Protein AF-0000000078667565 (afdb_homodimer)

Radius of gyration: 20.3 Å; Cα contacts (8 Å, |Δi|>4): 266; chains: 2; bounding box: 30×81×42 Å

Sequence (142 aa):
MLFGKKKEIKPEIYSEDTCQSCGENTKRQFEEGDYVYGTGLQCKKCSSSNTLVTAIYGEYPPDDKSSSTRAMLFGKKKEIKPEIYSEDTCQSCGENTKRQFEEGDYVYGTGLQCKKCSSSNTLVTAIYGEYPPDDKSSSTRA

Nearest PDB structures (foldseek):
  8p63-assembly1_5  TM=4.198E-01  e=5.384E-01  Saccharomyces cerevisiae
  8xt2-assembly1_Lg  TM=5.031E-01  e=4.841E+00  Homo sapiens
  6gaw-assembly1_B6  TM=4.984E-01  e=6.222E+00  Sus scrofa
  4v66-assembly1_BU  TM=4.705E-01  e=5.843E+00  Escherichia coli
  8p63-assembly1_5  TM=4.482E-01  e=6.617E-01  Saccharomyces cerevisiae

Secondary structure (DSSP, 8-state):
---------PPEEEEEEEETTT--EEEEE--TT--TTSB-PPPTTT--S-EEEEEEEEE------S-----/---------PPEEEEEEEETTT--EEEEE--TT--TTSB-PPPTTT--S-EEEEEEEEE------S-----

Solvent-accessible surface area (backbone atoms only — not comparable to full-atom values): 8709 Å² total; per-residue (Å²): 132,84,76,69,73,70,73,71,81,69,65,46,51,31,28,30,26,36,27,77,82,82,66,53,72,46,80,44,75,57,54,95,84,70,42,71,74,28,82,35,63,65,30,86,84,81,63,42,65,56,15,25,18,37,30,37,33,57,42,68,70,74,72,73,71,67,75,81,67,80,128,133,84,75,70,73,72,73,72,81,68,64,45,49,32,29,29,26,35,26,75,82,80,65,52,73,45,79,45,75,55,53,94,84,71,43,70,73,28,82,34,62,64,30,86,87,80,65,42,66,56,15,27,18,37,30,35,32,57,42,68,71,73,72,76,73,68,75,82,67,81,126

Organism: Nitrososphaera gargensis (strain Ga9.2) (NCBI:txid1237085)

pLDDT: mean 82.28, std 22.37, range [33.94, 98.31]

Structure (mmCIF, N/CA/C/O backbone):
data_AF-0000000078667565-model_v1
#
loop_
_entity.id
_entity.type
_entity.pdbx_description
1 polymer 'Uncharacterized protein'
#
loop_
_atom_site.group_PDB
_atom_site.id
_atom_site.type_symbol
_atom_site.label_atom_id
_atom_site.label_alt_id
_atom_site.label_comp_id
_atom_site.label_asym_id
_atom_site.label_entity_id
_atom_site.label_seq_id
_atom_site.pdbx_PDB_ins_code
_atom_site.Cartn_x
_atom_site.Cartn_y
_atom_site.Cartn_z
_atom_site.occupancy
_atom_site.B_iso_or_equiv
_atom_site.auth_seq_id
_atom_site.auth_comp_id
_atom_site.auth_asym_id
_atom_site.auth_atom_id
_atom_site.pdbx_PDB_model_num
ATOM 1 N N . MET A 1 1 ? -8.211 -41.25 3.322 1 41.34 1 MET A N 1
ATOM 2 C CA . MET A 1 1 ? -7.387 -40.188 2.791 1 41.34 1 MET A CA 1
ATOM 3 C C . MET A 1 1 ? -7.742 -38.844 3.453 1 41.34 1 MET A C 1
ATOM 5 O O . MET A 1 1 ? -8.867 -38.375 3.309 1 41.34 1 MET A O 1
ATOM 9 N N . LEU A 1 2 ? -7.254 -38.438 4.695 1 44.44 2 LEU A N 1
ATOM 10 C CA . LEU A 1 2 ? -7.551 -37.25 5.48 1 44.44 2 LEU A CA 1
ATOM 11 C C . LEU A 1 2 ? -7.109 -36 4.742 1 44.44 2 LEU A C 1
ATOM 13 O O . LEU A 1 2 ? -5.938 -35.844 4.387 1 44.44 2 LEU A O 1
ATOM 17 N N . PHE A 1 3 ? -7.781 -35.406 3.777 1 48.38 3 PHE A N 1
ATOM 18 C CA . PHE A 1 3 ? -7.535 -34.156 3.059 1 48.38 3 PHE A CA 1
ATOM 19 C C . PHE A 1 3 ? -7.086 -33.062 4.016 1 48.38 3 PHE A C 1
ATOM 21 O O . PHE A 1 3 ? -7.875 -32.594 4.828 1 48.38 3 PHE A O 1
ATOM 28 N N . GLY A 1 4 ? -5.988 -33.188 4.664 1 48.44 4 GLY A N 1
ATOM 29 C CA . GLY A 1 4 ? -5.496 -32.062 5.449 1 48.44 4 GLY A CA 1
ATOM 30 C C . GLY A 1 4 ? -5.738 -30.703 4.785 1 48.44 4 GLY A C 1
ATOM 31 O O . GLY A 1 4 ? -5.688 -30.594 3.559 1 48.44 4 GLY A O 1
ATOM 32 N N . LYS A 1 5 ? -6.738 -30.062 5.184 1 51.25 5 LYS A N 1
ATOM 33 C CA . LYS A 1 5 ? -7.102 -28.719 4.715 1 51.25 5 LYS A CA 1
ATOM 34 C C . LYS A 1 5 ? -5.859 -27.891 4.398 1 51.25 5 LYS A C 1
ATOM 36 O O . LYS A 1 5 ? -4.996 -27.703 5.258 1 51.25 5 LYS A O 1
ATOM 41 N N . LYS A 1 6 ? -5.258 -28.094 3.289 1 52.28 6 LYS A N 1
ATOM 42 C CA . LYS A 1 6 ? -4.223 -27.156 2.844 1 52.28 6 LYS A CA 1
ATOM 43 C C . LYS A 1 6 ? -4.52 -25.734 3.311 1 52.28 6 LYS A C 1
ATOM 45 O O . LYS A 1 6 ? -5.57 -25.188 2.99 1 52.28 6 LYS A O 1
ATOM 50 N N . LYS A 1 7 ? -4.129 -25.5 4.516 1 50.41 7 LYS A N 1
ATOM 51 C CA . LYS A 1 7 ? -4.207 -24.141 5.012 1 50.41 7 LYS A CA 1
ATOM 52 C C . LYS A 1 7 ? -3.814 -23.141 3.928 1 50.41 7 LYS A C 1
ATOM 54 O O . LYS A 1 7 ? -2.666 -23.125 3.477 1 50.41 7 LYS A O 1
ATOM 59 N N . GLU A 1 8 ? -4.82 -23 2.975 1 55.59 8 GLU A N 1
ATOM 60 C CA . GLU A 1 8 ? -4.551 -21.969 1.986 1 55.59 8 GLU A CA 1
ATOM 61 C C . GLU A 1 8 ? -3.943 -20.734 2.639 1 55.59 8 GLU A C 1
ATOM 63 O O . GLU A 1 8 ? -4.473 -20.219 3.627 1 55.59 8 GLU A O 1
ATOM 68 N N . ILE A 1 9 ? -2.645 -20.609 2.629 1 59 9 ILE A N 1
ATOM 69 C CA . ILE A 1 9 ? -1.964 -19.422 3.125 1 59 9 ILE A CA 1
ATOM 70 C C . ILE A 1 9 ? -2.572 -18.172 2.486 1 59 9 ILE A C 1
ATOM 72 O O . ILE A 1 9 ? -2.457 -17.969 1.274 1 59 9 ILE A O 1
ATOM 76 N N . LYS A 1 10 ? -3.613 -17.641 3.109 1 68.44 10 LYS A N 1
ATOM 77 C CA . LYS A 1 10 ? -4.188 -16.391 2.617 1 68.44 10 LYS A CA 1
ATOM 78 C C . LYS A 1 10 ? -3.256 -15.211 2.889 1 68.44 10 LYS A C 1
ATOM 80 O O . LYS A 1 10 ? -2.842 -14.984 4.027 1 68.44 10 LYS A O 1
ATOM 85 N N . PRO A 1 11 ? -2.83 -14.555 1.936 1 81.69 11 PRO A N 1
ATOM 86 C CA . PRO A 1 11 ? -1.99 -13.375 2.164 1 81.69 11 PRO A CA 1
ATOM 87 C C . PRO A 1 11 ? -2.672 -12.328 3.041 1 81.69 11 PRO A C 1
ATOM 89 O O . PRO A 1 11 ? -3.896 -12.188 3.006 1 81.69 11 PRO A O 1
ATOM 92 N N . GLU A 1 12 ? -1.941 -11.906 4.008 1 91.25 12 GLU A N 1
ATOM 93 C CA . GLU A 1 12 ? -2.455 -10.852 4.875 1 91.25 12 GLU A CA 1
ATOM 94 C C . GLU A 1 12 ? -2.242 -9.477 4.25 1 91.25 12 GLU A C 1
ATOM 96 O O . GLU A 1 12 ? -1.234 -9.242 3.582 1 91.25 12 GLU A O 1
ATOM 101 N N . ILE A 1 13 ? -3.316 -8.641 4.43 1 96.38 13 ILE A N 1
ATOM 102 C CA . ILE A 1 13 ? -3.225 -7.266 3.945 1 96.38 13 ILE A CA 1
ATOM 103 C C . ILE A 1 13 ? -3.025 -6.316 5.125 1 96.38 13 ILE A C 1
ATOM 105 O O . ILE A 1 13 ? -3.67 -6.461 6.164 1 96.38 13 ILE A O 1
ATOM 109 N N . TYR A 1 14 ? -2.117 -5.375 4.945 1 97.75 14 TYR A N 1
ATOM 110 C CA . TYR A 1 14 ? -1.802 -4.422 6.004 1 97.75 14 TYR A CA 1
ATOM 111 C C . TYR A 1 14 ? -2.018 -2.99 5.527 1 97.75 14 TYR A C 1
ATOM 113 O O . TYR A 1 14 ? -1.888 -2.699 4.336 1 97.75 14 TYR A O 1
ATOM 121 N N . SER A 1 15 ? -2.334 -2.125 6.418 1 98.31 15 SER A N 1
ATOM 122 C CA . SER A 1 15 ? -2.363 -0.678 6.234 1 98.31 15 SER A CA 1
ATOM 123 C C . SER A 1 15 ? -1.277 0.006 7.059 1 98.31 15 SER A C 1
ATOM 125 O O . SER A 1 15 ? -1.014 -0.388 8.195 1 98.31 15 SER A O 1
ATOM 127 N N . GLU A 1 16 ? -0.706 0.942 6.484 1 98.25 16 GLU A N 1
ATOM 128 C CA . GLU A 1 16 ? 0.214 1.807 7.215 1 98.25 16 GLU A CA 1
ATOM 129 C C . GLU A 1 16 ? -0.398 3.182 7.461 1 98.25 16 GLU A C 1
ATOM 131 O O . GLU A 1 16 ? -0.812 3.861 6.52 1 98.25 16 GLU A O 1
ATOM 136 N N . ASP A 1 17 ? -0.406 3.555 8.68 1 98.25 17 ASP A N 1
ATOM 137 C CA . ASP A 1 17 ? -0.876 4.879 9.07 1 98.25 17 ASP A CA 1
ATOM 138 C C . ASP A 1 17 ? 0.295 5.809 9.383 1 98.25 17 ASP A C 1
ATOM 140 O O . ASP A 1 17 ? 1.236 5.418 10.078 1 98.25 17 ASP A O 1
ATOM 144 N N . THR A 1 18 ? 0.215 6.984 8.93 1 97.75 18 THR A N 1
ATOM 145 C CA . THR A 1 18 ? 1.205 8.008 9.258 1 97.75 18 THR A CA 1
ATOM 146 C C . THR A 1 18 ? 0.553 9.188 9.977 1 97.75 18 THR A C 1
ATOM 148 O O . THR A 1 18 ? -0.417 9.766 9.477 1 97.75 18 THR A O 1
ATOM 151 N N . CYS A 1 19 ? 1.057 9.469 11.102 1 98.25 19 CYS A N 1
ATOM 152 C CA . CYS A 1 19 ? 0.57 10.609 11.875 1 98.25 19 CYS A CA 1
ATOM 153 C C . CYS A 1 19 ? 1.087 11.922 11.289 1 98.25 19 CYS A C 1
ATOM 155 O O . CYS A 1 19 ? 2.293 12.094 11.109 1 98.25 19 CYS A O 1
ATOM 157 N N . GLN A 1 20 ? 0.264 12.859 11.086 1 96.5 20 GLN A N 1
ATOM 158 C CA . GLN A 1 20 ? 0.634 14.117 10.453 1 96.5 20 GLN A CA 1
ATOM 159 C C . GLN A 1 20 ? 1.141 15.125 11.477 1 96.5 20 GLN A C 1
ATOM 161 O O . GLN A 1 20 ? 1.737 16.141 11.117 1 96.5 20 GLN A O 1
ATOM 166 N N . SER A 1 21 ? 0.979 14.781 12.766 1 97.06 21 SER A N 1
ATOM 167 C CA . SER A 1 21 ? 1.397 15.68 13.836 1 97.06 21 SER A CA 1
ATOM 168 C C . SER A 1 21 ? 2.826 15.383 14.281 1 97.06 21 SER A C 1
ATOM 170 O O . SER A 1 21 ? 3.6 16.297 14.555 1 97.06 21 SER A O 1
ATOM 172 N N . CYS A 1 22 ? 3.264 14.156 14.352 1 97.81 22 CYS A N 1
ATOM 173 C CA . CYS A 1 22 ? 4.57 13.859 14.922 1 97.81 22 CYS A CA 1
ATOM 174 C C . CYS A 1 22 ? 5.395 12.992 13.977 1 97.81 22 CYS A C 1
ATOM 176 O O . CYS A 1 22 ? 6.559 12.703 14.25 1 97.81 22 CYS A O 1
ATOM 178 N N . GLY A 1 23 ? 4.742 12.422 12.852 1 96.81 23 GLY A N 1
ATOM 179 C CA . GLY A 1 23 ? 5.488 11.68 11.844 1 96.81 23 GLY A CA 1
ATOM 180 C C . GLY A 1 23 ? 5.582 10.195 12.148 1 96.81 23 GLY A C 1
ATOM 181 O O . GLY A 1 23 ? 6.211 9.445 11.398 1 96.81 23 GLY A O 1
ATOM 182 N N . GLU A 1 24 ? 4.926 9.758 13.273 1 97.25 24 GLU A N 1
ATOM 183 C CA . GLU A 1 24 ? 4.949 8.344 13.633 1 97.25 24 GLU A CA 1
ATOM 184 C C . GLU A 1 24 ? 4.258 7.492 12.562 1 97.25 24 GLU A C 1
ATOM 186 O O . GLU A 1 24 ? 3.197 7.867 12.062 1 97.25 24 GLU A O 1
ATOM 191 N N . ASN A 1 25 ? 4.824 6.371 12.227 1 97.69 25 ASN A N 1
ATOM 192 C CA . ASN A 1 25 ? 4.238 5.375 11.336 1 97.69 25 ASN A CA 1
ATOM 193 C C . ASN A 1 25 ? 3.785 4.137 12.109 1 97.69 25 ASN A C 1
ATOM 195 O O . ASN A 1 25 ? 4.504 3.648 12.984 1 97.69 25 ASN A O 1
ATOM 199 N N . THR A 1 26 ? 2.641 3.631 11.758 1 97.44 26 THR A N 1
ATOM 200 C CA . THR A 1 26 ? 2.107 2.436 12.398 1 97.44 26 THR A CA 1
ATOM 201 C C . THR A 1 26 ? 1.581 1.451 11.359 1 97.44 26 THR A C 1
ATOM 203 O O . THR A 1 26 ? 0.774 1.817 10.5 1 97.44 26 THR A O 1
ATOM 206 N N . LYS A 1 27 ? 2.025 0.272 11.43 1 97.5 27 LYS A N 1
ATOM 207 C CA . LYS A 1 27 ? 1.499 -0.826 10.625 1 97.5 27 LYS A CA 1
ATOM 208 C C . LYS A 1 27 ? 0.363 -1.544 11.352 1 97.5 27 LYS A C 1
ATOM 210 O O . LYS A 1 27 ? 0.478 -1.864 12.531 1 97.5 27 LYS A O 1
ATOM 215 N N . ARG A 1 28 ? -0.681 -1.827 10.758 1 97.56 28 ARG A N 1
ATOM 216 C CA . ARG A 1 28 ? -1.811 -2.553 11.328 1 97.56 28 ARG A CA 1
ATOM 217 C C . ARG A 1 28 ? -2.502 -3.41 10.273 1 97.56 28 ARG A C 1
ATOM 219 O O . ARG A 1 28 ? -2.227 -3.273 9.078 1 97.56 28 ARG A O 1
ATOM 226 N N . GLN A 1 29 ? -3.477 -4.242 10.727 1 96.88 29 GLN A N 1
ATOM 227 C CA . GLN A 1 29 ? -4.277 -5.035 9.797 1 96.88 29 GLN A CA 1
ATOM 228 C C . GLN A 1 29 ? -5.219 -4.148 8.984 1 96.88 29 GLN A C 1
ATOM 230 O O . GLN A 1 29 ? -5.84 -3.234 9.531 1 96.88 29 GLN A O 1
ATOM 235 N N . PHE A 1 30 ? -5.297 -4.445 7.723 1 97.5 30 PHE A N 1
ATOM 236 C CA . PHE A 1 30 ? -6.242 -3.764 6.844 1 97.5 30 PHE A CA 1
ATOM 237 C C . PHE A 1 30 ? -7.672 -3.961 7.324 1 97.5 30 PHE A C 1
ATOM 239 O O . PHE A 1 30 ? -8.039 -5.051 7.773 1 97.5 30 PHE A O 1
ATOM 246 N N . GLU A 1 31 ? -8.484 -2.885 7.285 1 96.12 31 GLU A N 1
ATOM 247 C CA . GLU A 1 31 ? -9.922 -2.934 7.539 1 96.12 31 GLU A CA 1
ATOM 248 C C . GLU A 1 31 ? -10.719 -2.475 6.32 1 96.12 31 GLU A C 1
ATOM 250 O O . GLU A 1 31 ? -10.273 -1.602 5.574 1 96.12 31 GLU A O 1
ATOM 255 N N . GLU A 1 32 ? -11.82 -3.049 6.191 1 93.88 32 GLU A N 1
ATOM 256 C CA . GLU A 1 32 ? -12.695 -2.596 5.113 1 93.88 32 GLU A CA 1
ATOM 257 C C . GLU A 1 32 ? -12.961 -1.099 5.215 1 93.88 32 GLU A C 1
ATOM 259 O O . GLU A 1 32 ? -13.289 -0.593 6.293 1 93.88 32 GLU A O 1
ATOM 264 N N . GLY A 1 33 ? -12.773 -0.407 4.113 1 94.62 33 GLY A N 1
ATOM 265 C CA . GLY A 1 33 ? -12.969 1.033 4.109 1 94.62 33 GLY A CA 1
ATOM 266 C C . GLY A 1 33 ? -11.672 1.814 4.09 1 94.62 33 GLY A C 1
ATOM 267 O O . GLY A 1 33 ? -11.672 3.021 3.84 1 94.62 33 GLY A O 1
ATOM 268 N N . ASP A 1 34 ? -10.594 1.092 4.402 1 97.5 34 ASP A N 1
ATOM 269 C CA . ASP A 1 34 ? -9.305 1.767 4.301 1 97.5 34 ASP A CA 1
ATOM 270 C C . ASP A 1 34 ? -9.023 2.193 2.863 1 97.5 34 ASP A C 1
ATOM 272 O O . ASP A 1 34 ? -9.273 1.437 1.923 1 97.5 34 ASP A O 1
ATOM 276 N N . TYR A 1 35 ? -8.531 3.295 2.697 1 96.31 35 TYR A N 1
ATOM 277 C CA . TYR A 1 35 ? -8 3.77 1.424 1 96.31 35 TYR A CA 1
ATOM 278 C C . TYR A 1 35 ? -6.879 4.777 1.644 1 96.31 35 TYR A C 1
ATOM 280 O O . TYR A 1 35 ? -6.84 5.461 2.67 1 96.31 35 TYR A O 1
ATOM 288 N N . VAL A 1 36 ? -5.977 4.781 0.726 1 97.19 36 VAL A N 1
ATOM 289 C CA . VAL A 1 36 ? -4.82 5.664 0.847 1 97.19 36 VAL A CA 1
ATOM 290 C C . VAL A 1 36 ? -5.289 7.113 0.952 1 97.19 36 VAL A C 1
ATOM 292 O O . VAL A 1 36 ? -6.145 7.555 0.18 1 97.19 36 VAL A O 1
ATOM 295 N N . TYR A 1 37 ? -4.754 7.836 1.9 1 95.88 37 TYR A N 1
ATOM 296 C CA . TYR A 1 37 ? -5.016 9.211 2.301 1 95.88 37 TYR A CA 1
ATOM 297 C C . TYR A 1 37 ? -6.359 9.328 3.012 1 95.88 37 TYR A C 1
ATOM 299 O O . TYR A 1 37 ? -6.844 10.438 3.256 1 95.88 37 TYR A O 1
ATOM 307 N N . GLY A 1 38 ? -6.941 8.141 3.309 1 96.19 38 GLY A N 1
ATOM 308 C CA . GLY A 1 38 ? -8.039 8.125 4.262 1 96.19 38 GLY A CA 1
ATOM 309 C C . GLY A 1 38 ? -7.59 8.32 5.695 1 96.19 38 GLY A C 1
ATOM 310 O O . GLY A 1 38 ? -6.387 8.367 5.973 1 96.19 38 GLY A O 1
ATOM 311 N N . THR A 1 39 ? -8.648 8.422 6.508 1 97.19 39 THR A N 1
ATOM 312 C CA . THR A 1 39 ? -8.352 8.625 7.922 1 97.19 39 THR A CA 1
ATOM 313 C C . THR A 1 39 ? -7.805 7.344 8.547 1 97.19 39 THR A C 1
ATOM 315 O O . THR A 1 39 ? -8.352 6.262 8.344 1 97.19 39 THR A O 1
ATOM 318 N N . GLY A 1 40 ? -6.664 7.48 9.211 1 97.88 40 GLY A N 1
ATOM 319 C CA . GLY A 1 40 ? -6.09 6.371 9.953 1 97.88 40 GLY A CA 1
ATOM 320 C C . GLY A 1 40 ? -6.555 6.316 11.398 1 97.88 40 GLY A C 1
ATOM 321 O O . GLY A 1 40 ? -7.527 6.98 11.766 1 97.88 40 GLY A O 1
ATOM 322 N N . LEU A 1 41 ? -5.883 5.457 12.172 1 97.56 41 LEU A N 1
ATOM 323 C CA . LEU A 1 41 ? -6.164 5.324 13.602 1 97.56 41 LEU A CA 1
ATOM 324 C C . LEU A 1 41 ? -5.445 6.406 14.398 1 97.56 41 LEU A C 1
ATOM 326 O O . LEU A 1 41 ? -4.48 7.004 13.914 1 97.56 41 LEU A O 1
ATOM 330 N N . GLN A 1 42 ? -5.977 6.574 15.594 1 97.69 42 GLN A N 1
ATOM 331 C CA . GLN A 1 42 ? -5.332 7.535 16.484 1 97.69 42 GLN A CA 1
ATOM 332 C C . GLN A 1 42 ? -3.879 7.156 16.75 1 97.69 42 GLN A C 1
ATOM 334 O O . GLN A 1 42 ? -3.57 5.984 16.969 1 97.69 42 GLN A O 1
ATOM 339 N N . CYS A 1 43 ? -3.08 8.102 16.781 1 98.12 43 CYS A N 1
ATOM 340 C CA . CYS A 1 43 ? -1.651 7.902 17 1 98.12 43 CYS A CA 1
ATOM 341 C C . CYS A 1 43 ? -1.378 7.453 18.438 1 98.12 43 CYS A C 1
ATOM 343 O O . CYS A 1 43 ? -1.828 8.086 19.391 1 98.12 43 CYS A O 1
ATOM 345 N N . LYS A 1 44 ? -0.627 6.484 18.547 1 96.38 44 LYS A N 1
ATOM 346 C CA . LYS A 1 44 ? -0.337 5.926 19.859 1 96.38 44 LYS A CA 1
ATOM 347 C C . LYS A 1 44 ? 0.792 6.691 20.547 1 96.38 44 LYS A C 1
ATOM 349 O O . LYS A 1 44 ? 0.933 6.641 21.766 1 96.38 44 LYS A O 1
ATOM 354 N N . LYS A 1 45 ? 1.52 7.32 19.734 1 97.31 45 LYS A N 1
ATOM 355 C CA . LYS A 1 45 ? 2.666 8.047 20.266 1 97.31 45 LYS A CA 1
ATOM 356 C C . LYS A 1 45 ? 2.24 9.391 20.844 1 97.31 45 LYS A C 1
ATOM 358 O O . LYS A 1 45 ? 2.605 9.734 21.969 1 97.31 45 LYS A O 1
ATOM 363 N N . CYS A 1 46 ? 1.466 10.18 20.172 1 98.25 46 CYS A N 1
ATOM 364 C CA . CYS A 1 46 ? 1.147 11.539 20.609 1 98.25 46 CYS A CA 1
ATOM 365 C C . CYS A 1 46 ? -0.351 11.703 20.828 1 98.25 46 CYS A C 1
ATOM 367 O O . CYS A 1 46 ? -0.822 12.797 21.125 1 98.25 46 CYS A O 1
ATOM 369 N N . SER A 1 47 ? -1.146 10.688 20.484 1 97.56 47 SER A N 1
ATOM 370 C CA . SER A 1 47 ? -2.582 10.617 20.734 1 97.56 47 SER A CA 1
ATOM 371 C C . SER A 1 47 ? -3.354 11.5 19.75 1 97.56 47 SER A C 1
ATOM 373 O O . SER A 1 47 ? -4.531 11.789 19.969 1 97.56 47 SER A O 1
ATOM 375 N N . SER A 1 48 ? -2.658 11.922 18.766 1 97.81 48 SER A N 1
ATOM 376 C CA . SER A 1 48 ? -3.311 12.734 17.75 1 97.81 48 SER A CA 1
ATOM 377 C C . SER A 1 48 ? -4.215 11.891 16.859 1 97.81 48 SER A C 1
ATOM 379 O O . SER A 1 48 ? -3.887 10.742 16.547 1 97.81 48 SER A O 1
ATOM 381 N N . SER A 1 49 ? -5.355 12.477 16.375 1 97.19 49 SER A N 1
ATOM 382 C CA . SER A 1 49 ? -6.246 11.812 15.422 1 97.19 49 SER A CA 1
ATOM 383 C C . SER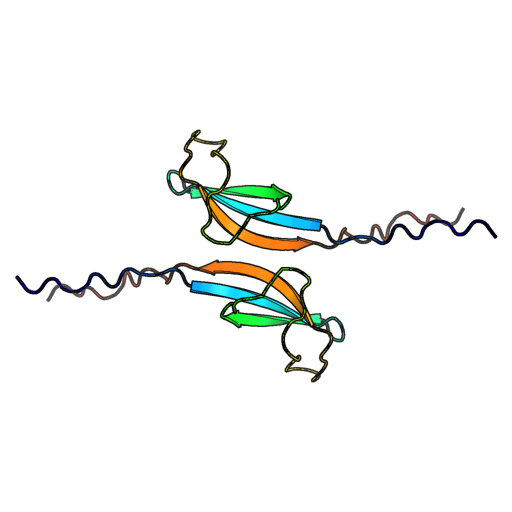 A 1 49 ? -5.902 12.188 13.984 1 97.19 49 SER A C 1
ATOM 385 O O . SER A 1 49 ? -6.527 11.695 13.047 1 97.19 49 SER A O 1
ATOM 387 N N . ASN A 1 50 ? -4.961 13.047 13.797 1 97.75 50 ASN A N 1
ATOM 388 C CA . ASN A 1 50 ? -4.527 13.469 12.477 1 97.75 50 ASN A CA 1
ATOM 389 C C . ASN A 1 50 ? -3.586 12.453 11.836 1 97.75 50 ASN A C 1
ATOM 391 O O . ASN A 1 50 ? -2.381 12.688 11.742 1 97.75 50 ASN A O 1
ATOM 395 N N . THR A 1 51 ? -4.121 11.312 11.531 1 97.88 51 THR A N 1
ATOM 396 C CA . THR A 1 51 ? -3.396 10.195 10.938 1 97.88 51 THR A CA 1
ATOM 397 C C . THR A 1 51 ? -3.994 9.836 9.578 1 97.88 51 THR A C 1
ATOM 399 O O . THR A 1 51 ? -5.215 9.844 9.406 1 97.88 51 THR A O 1
ATOM 402 N N . LEU A 1 52 ? -3.127 9.531 8.617 1 97.44 52 LEU A N 1
ATOM 403 C CA . LEU A 1 52 ? -3.553 9.133 7.277 1 97.44 52 LEU A CA 1
ATOM 404 C C . LEU A 1 52 ? -3.059 7.727 6.953 1 97.44 52 LEU A C 1
ATOM 406 O O . LEU A 1 52 ? -1.942 7.355 7.32 1 97.44 52 LEU A O 1
ATOM 410 N N . VAL A 1 53 ? -3.967 7.004 6.316 1 98.12 53 VAL A N 1
ATOM 411 C CA . VAL A 1 53 ? -3.484 5.773 5.695 1 98.12 53 VAL A CA 1
ATOM 412 C C . VAL A 1 53 ? -2.584 6.113 4.512 1 98.12 53 VAL A C 1
ATOM 414 O O . VAL A 1 53 ? -3.029 6.738 3.545 1 98.12 53 VAL A O 1
ATOM 417 N N . THR A 1 54 ? -1.361 5.664 4.57 1 97.81 54 THR A N 1
ATOM 418 C CA . THR A 1 54 ? -0.438 6.09 3.525 1 97.81 54 THR A CA 1
ATOM 419 C C . THR A 1 54 ? -0.061 4.918 2.627 1 97.81 54 THR A C 1
ATOM 421 O O . THR A 1 54 ? 0.45 5.113 1.521 1 97.81 54 THR A O 1
ATOM 424 N N . ALA A 1 55 ? -0.289 3.742 3.084 1 98.12 55 ALA A N 1
ATOM 425 C CA . ALA A 1 55 ? 0.019 2.559 2.283 1 98.12 55 ALA A CA 1
ATOM 426 C C . ALA A 1 55 ? -0.896 1.395 2.652 1 98.12 55 ALA A C 1
ATOM 428 O O . ALA A 1 55 ? -1.301 1.257 3.809 1 98.12 55 ALA A O 1
ATOM 429 N N . ILE A 1 56 ? -1.172 0.595 1.719 1 98.25 56 ILE A N 1
ATOM 430 C CA . ILE A 1 56 ? -1.832 -0.699 1.848 1 98.25 56 ILE A CA 1
ATOM 431 C C . ILE A 1 56 ? -1.071 -1.749 1.04 1 98.25 56 ILE A C 1
ATOM 433 O O . ILE A 1 56 ? -0.765 -1.534 -0.135 1 98.25 56 ILE A O 1
ATOM 437 N N . TYR A 1 57 ? -0.773 -2.85 1.654 1 97.56 57 TYR A N 1
ATOM 438 C CA . TYR A 1 57 ? 0.035 -3.822 0.928 1 97.56 57 TYR A CA 1
ATOM 439 C C . TYR A 1 57 ? -0.187 -5.23 1.47 1 97.56 57 TYR A C 1
ATOM 441 O O . TYR A 1 57 ? -0.608 -5.398 2.615 1 97.56 57 TYR A O 1
ATOM 449 N N . GLY A 1 58 ? 0.114 -6.145 0.613 1 95.62 58 GLY A N 1
ATOM 450 C CA . GLY A 1 58 ? -0.013 -7.551 0.965 1 95.62 58 GLY A CA 1
ATOM 451 C C . GLY A 1 58 ? 1.301 -8.18 1.393 1 95.62 58 GLY A C 1
ATOM 452 O O . GLY A 1 58 ? 2.357 -7.848 0.852 1 95.62 58 GLY A O 1
ATOM 453 N N . GLU A 1 59 ? 1.197 -9.109 2.385 1 88.5 59 GLU A N 1
ATOM 454 C CA . GLU A 1 59 ? 2.355 -9.883 2.812 1 88.5 59 GLU A CA 1
ATOM 455 C C . GLU A 1 59 ? 2.021 -11.367 2.904 1 88.5 59 GLU A C 1
ATOM 457 O O . GLU A 1 59 ? 0.958 -11.742 3.406 1 88.5 59 GLU A O 1
ATOM 462 N N . TYR A 1 60 ? 2.834 -12.086 2.105 1 78 60 TYR A N 1
ATOM 463 C CA . TYR A 1 60 ? 2.686 -13.531 2.268 1 78 60 TYR A CA 1
ATOM 464 C C . TYR A 1 60 ? 3.373 -14.008 3.541 1 78 60 TYR A C 1
ATOM 466 O O . TYR A 1 60 ? 4.43 -13.492 3.916 1 78 60 TYR A O 1
ATOM 474 N N . PRO A 1 61 ? 2.656 -14.805 4.234 1 67.25 61 PRO A N 1
ATOM 475 C CA . PRO A 1 61 ? 3.314 -15.375 5.414 1 67.25 61 PRO A CA 1
ATOM 476 C C . PRO A 1 61 ? 4.609 -16.109 5.07 1 67.25 61 PRO A C 1
ATOM 478 O O . PRO A 1 61 ? 4.75 -16.641 3.963 1 67.25 61 PRO A O 1
ATOM 481 N N . PRO A 1 62 ? 5.707 -15.68 5.715 1 57.62 62 PRO A N 1
ATOM 482 C CA . PRO A 1 62 ? 6.953 -16.406 5.453 1 57.62 62 PRO A CA 1
ATOM 483 C C . PRO A 1 62 ? 6.75 -17.922 5.395 1 57.62 62 PRO A C 1
ATOM 485 O O . PRO A 1 62 ? 5.844 -18.453 6.039 1 57.62 62 PRO A O 1
ATOM 488 N N . ASP A 1 63 ? 6.91 -18.438 4.164 1 51.56 63 ASP A N 1
ATOM 489 C CA . ASP A 1 63 ? 6.922 -19.891 4.16 1 51.56 63 ASP A CA 1
ATOM 490 C C . ASP A 1 63 ? 7.621 -20.438 5.402 1 51.56 63 ASP A C 1
ATOM 492 O O . ASP A 1 63 ? 8.719 -20 5.75 1 51.56 63 ASP A O 1
ATOM 496 N N . ASP A 1 64 ? 6.957 -20.688 6.355 1 48.59 64 ASP A N 1
ATOM 497 C CA . ASP A 1 64 ? 7.684 -21.531 7.309 1 48.59 64 ASP A CA 1
ATOM 498 C C . ASP A 1 64 ? 8.445 -22.641 6.598 1 48.59 64 ASP A C 1
ATOM 500 O O . ASP A 1 64 ? 7.848 -23.609 6.125 1 48.59 64 ASP A O 1
ATOM 504 N N . LYS A 1 65 ? 9.32 -22.422 5.625 1 45.22 65 LYS A N 1
ATOM 505 C CA . LYS A 1 65 ? 10.117 -23.578 5.258 1 45.22 65 LYS A CA 1
ATOM 506 C C . LYS A 1 65 ? 10.531 -24.375 6.492 1 45.22 65 LYS A C 1
ATOM 508 O O . LYS A 1 65 ? 11.305 -25.328 6.395 1 45.22 65 LYS A O 1
ATOM 513 N N . SER A 1 66 ? 10.656 -23.922 7.707 1 42.56 66 SER A N 1
ATOM 514 C CA . SER A 1 66 ? 11.422 -24.797 8.594 1 42.56 66 SER A CA 1
ATOM 515 C C . SER A 1 66 ? 10.82 -26.188 8.656 1 42.56 66 SER A C 1
ATOM 517 O O . SER A 1 66 ? 11.539 -27.188 8.594 1 42.56 66 SER A O 1
ATOM 519 N N . SER A 1 67 ? 9.664 -26.391 9.445 1 41.72 67 SER A N 1
ATOM 520 C CA . SER A 1 67 ? 9.68 -27.516 10.383 1 41.72 67 SER A CA 1
ATOM 521 C C . SER A 1 67 ? 9.273 -28.812 9.688 1 41.72 67 SER A C 1
ATOM 523 O O . SER A 1 67 ? 8.695 -29.703 10.32 1 41.72 67 SER A O 1
ATOM 525 N N . SER A 1 68 ? 9.031 -28.984 8.375 1 40.78 68 SER A N 1
ATOM 526 C CA . SER A 1 68 ? 8.812 -30.422 8.195 1 40.78 68 SER A CA 1
ATOM 527 C C . SER A 1 68 ? 10.055 -31.219 8.57 1 40.78 68 SER A C 1
ATOM 529 O O . SER A 1 68 ? 11.062 -31.188 7.848 1 40.78 68 SER A O 1
ATOM 531 N N . THR A 1 69 ? 10.617 -31.125 9.828 1 42.09 69 THR A N 1
ATOM 532 C CA . THR A 1 69 ? 11.469 -32.188 10.367 1 42.09 69 THR A CA 1
ATOM 533 C C . THR A 1 69 ? 10.93 -33.562 10 1 42.09 69 THR A C 1
ATOM 535 O O . THR A 1 69 ? 9.836 -33.938 10.422 1 42.09 69 THR A O 1
ATOM 538 N N . ARG A 1 70 ? 11.227 -34.188 8.891 1 35.44 70 ARG A N 1
ATOM 539 C CA . ARG A 1 70 ? 11.172 -35.625 8.695 1 35.44 70 ARG A CA 1
ATOM 540 C C . ARG A 1 70 ? 11.672 -36.375 9.93 1 35.44 70 ARG A C 1
ATOM 542 O O . ARG A 1 70 ? 12.781 -36.125 10.398 1 35.44 70 ARG A O 1
ATOM 549 N N . ALA A 1 71 ? 10.68 -36.812 10.898 1 33.97 71 ALA A N 1
ATOM 550 C CA . ALA A 1 71 ? 11.094 -37.969 11.688 1 33.97 71 ALA A CA 1
ATOM 551 C C . ALA A 1 71 ? 11.594 -39.094 10.789 1 33.97 71 ALA A C 1
ATOM 553 O O . ALA A 1 71 ? 11.055 -39.344 9.703 1 33.97 71 ALA A O 1
ATOM 554 N N . MET B 1 1 ? -3.693 41.719 -6.449 1 41.75 1 MET B N 1
ATOM 555 C CA . MET B 1 1 ? -3.182 40.562 -5.676 1 41.75 1 MET B CA 1
ATOM 556 C C . MET B 1 1 ? -3.354 39.281 -6.438 1 41.75 1 MET B C 1
ATOM 558 O O . MET B 1 1 ? -4.477 38.844 -6.73 1 41.75 1 MET B O 1
ATOM 562 N N . LEU B 1 2 ? -2.473 38.812 -7.398 1 44.22 2 LEU B N 1
ATOM 563 C CA . LEU B 1 2 ? -2.512 37.625 -8.219 1 44.22 2 LEU B CA 1
ATOM 564 C C . LEU B 1 2 ? -2.471 36.375 -7.352 1 44.22 2 LEU B C 1
ATOM 566 O O . LEU B 1 2 ? -1.537 36.188 -6.57 1 44.22 2 LEU B O 1
ATOM 570 N N . PHE B 1 3 ? -3.492 35.875 -6.703 1 48.47 3 PHE B N 1
ATOM 571 C CA . PHE B 1 3 ? -3.611 34.625 -5.945 1 48.47 3 PHE B CA 1
ATOM 572 C C . PHE B 1 3 ? -2.92 33.5 -6.672 1 48.47 3 PHE B C 1
ATOM 574 O O . PHE B 1 3 ? -3.393 33.031 -7.715 1 48.47 3 PHE B O 1
ATOM 581 N N . GLY B 1 4 ? -1.638 33.531 -6.875 1 48.25 4 GLY B N 1
ATOM 582 C CA . GLY B 1 4 ? -0.971 32.344 -7.402 1 48.25 4 GLY B CA 1
ATOM 583 C C . GLY B 1 4 ? -1.546 31.047 -6.871 1 48.25 4 GLY B C 1
ATOM 584 O O . GLY B 1 4 ? -1.927 30.953 -5.703 1 48.25 4 GLY B O 1
ATOM 585 N N . LYS B 1 5 ? -2.398 30.453 -7.586 1 51.44 5 LYS B N 1
ATOM 586 C CA . LYS B 1 5 ? -3.01 29.172 -7.273 1 51.44 5 LYS B CA 1
ATOM 587 C C . LYS B 1 5 ? -2.035 28.266 -6.531 1 51.44 5 LYS B C 1
ATOM 589 O O . LYS B 1 5 ? -0.94 27.984 -7.023 1 51.44 5 LYS B O 1
ATOM 594 N N . LYS B 1 6 ? -1.863 28.453 -5.27 1 52.12 6 LYS B N 1
ATOM 595 C CA . LYS B 1 6 ? -1.133 27.453 -4.48 1 52.12 6 LYS B CA 1
ATOM 596 C C . LYS B 1 6 ? -1.331 26.047 -5.043 1 52.12 6 LYS B C 1
ATOM 598 O O . LYS B 1 6 ? -2.461 25.562 -5.133 1 52.12 6 LYS B O 1
ATOM 603 N N . LYS B 1 7 ? -0.549 25.781 -6.016 1 50.66 7 LYS B N 1
ATOM 604 C CA . LYS B 1 7 ? -0.536 24.406 -6.52 1 50.66 7 LYS B CA 1
ATOM 605 C C . LYS B 1 7 ? -0.624 23.406 -5.375 1 50.66 7 LYS B C 1
ATOM 607 O O . LYS B 1 7 ? 0.282 23.312 -4.543 1 50.66 7 LYS B O 1
ATOM 612 N N . GLU B 1 8 ? -1.913 23.344 -4.852 1 55.84 8 GLU B N 1
ATOM 613 C CA . GLU B 1 8 ? -2.09 22.297 -3.844 1 55.84 8 GLU B CA 1
ATOM 614 C C . GLU B 1 8 ? -1.356 21.016 -4.234 1 55.84 8 GLU B C 1
ATOM 616 O O . GLU B 1 8 ? -1.509 20.531 -5.355 1 55.84 8 GLU B O 1
ATOM 621 N N . ILE B 1 9 ? -0.159 20.828 -3.75 1 59.28 9 ILE B N 1
ATOM 622 C CA . ILE B 1 9 ? 0.583 19.594 -3.975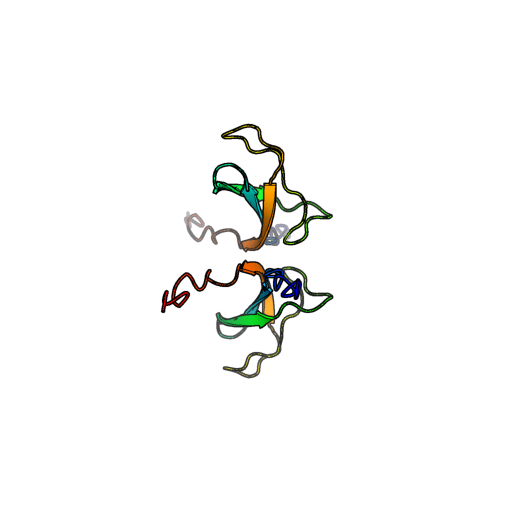 1 59.28 9 ILE B CA 1
ATOM 623 C C . ILE B 1 9 ? -0.293 18.406 -3.623 1 59.28 9 ILE B C 1
ATOM 625 O O . ILE B 1 9 ? -0.639 18.203 -2.457 1 59.28 9 ILE B O 1
ATOM 629 N N . LYS B 1 10 ? -1.068 17.922 -4.586 1 68.75 10 LYS B N 1
ATOM 630 C CA . LYS B 1 10 ? -1.86 16.719 -4.359 1 68.75 10 LYS B CA 1
ATOM 631 C C . LYS B 1 10 ? -0.97 15.477 -4.293 1 68.75 10 LYS B C 1
ATOM 633 O O . LYS B 1 10 ? -0.18 15.219 -5.207 1 68.75 10 LYS B O 1
ATOM 638 N N . PRO B 1 11 ? -0.963 14.812 -3.258 1 82.06 11 PRO B N 1
ATOM 639 C CA . PRO B 1 11 ? -0.173 13.578 -3.189 1 82.06 11 PRO B CA 1
ATOM 640 C C . PRO B 1 11 ? -0.558 12.57 -4.27 1 82.06 11 PRO B C 1
ATOM 642 O O . PRO B 1 11 ? -1.715 12.523 -4.695 1 82.06 11 PRO B O 1
ATOM 645 N N . GLU B 1 12 ? 0.452 12.078 -4.891 1 91.25 12 GLU B N 1
ATOM 646 C CA . GLU B 1 12 ? 0.221 11.047 -5.895 1 91.25 12 GLU B CA 1
ATOM 647 C C . GLU B 1 12 ? 0.115 9.664 -5.254 1 91.25 12 GLU B C 1
ATOM 649 O O . GLU B 1 12 ? 0.806 9.375 -4.273 1 91.25 12 GLU B O 1
ATOM 654 N N . ILE B 1 13 ? -0.882 8.891 -5.812 1 96.38 13 ILE B N 1
ATOM 655 C CA . ILE B 1 13 ? -1.051 7.516 -5.34 1 96.38 13 ILE B CA 1
ATOM 656 C C . ILE B 1 13 ? -0.498 6.543 -6.379 1 96.38 13 ILE B C 1
ATOM 658 O O . ILE B 1 13 ? -0.721 6.715 -7.582 1 96.38 13 ILE B O 1
ATOM 662 N N . TYR B 1 14 ? 0.236 5.562 -5.898 1 97.75 14 TYR B N 1
ATOM 663 C CA . TYR B 1 14 ? 0.852 4.578 -6.781 1 97.75 14 TYR B CA 1
ATOM 664 C C . TYR B 1 14 ? 0.395 3.166 -6.43 1 97.75 14 TYR B C 1
ATOM 666 O O . TYR B 1 14 ? 0.07 2.883 -5.273 1 97.75 14 TYR B O 1
ATOM 674 N N . SER B 1 15 ? 0.371 2.303 -7.383 1 98.31 15 SER B N 1
ATOM 675 C CA . SER B 1 15 ? 0.194 0.862 -7.238 1 98.31 15 SER B CA 1
ATOM 676 C C . SER B 1 15 ? 1.463 0.107 -7.621 1 98.31 15 SER B C 1
ATOM 678 O O . SER B 1 15 ? 2.146 0.475 -8.578 1 98.31 15 SER B O 1
ATOM 680 N N . GLU B 1 16 ? 1.723 -0.862 -6.891 1 98.25 16 GLU B N 1
ATOM 681 C CA . GLU B 1 16 ? 2.791 -1.786 -7.254 1 98.25 16 GLU B CA 1
ATOM 682 C C . GLU B 1 16 ? 2.229 -3.125 -7.723 1 98.25 16 GLU B C 1
ATOM 684 O O . GLU B 1 16 ? 1.463 -3.768 -7 1 98.25 16 GLU B O 1
ATOM 689 N N . ASP B 1 17 ? 2.637 -3.5 -8.883 1 98.25 17 ASP B N 1
ATOM 690 C CA . ASP B 1 17 ? 2.258 -4.797 -9.43 1 98.25 17 ASP B CA 1
ATOM 691 C C . ASP B 1 17 ? 3.404 -5.797 -9.32 1 98.25 17 ASP B C 1
ATOM 693 O O . ASP B 1 17 ? 4.551 -5.477 -9.633 1 98.25 17 ASP B O 1
ATOM 697 N N . THR B 1 18 ? 3.102 -6.969 -8.922 1 97.75 18 THR B N 1
ATOM 698 C CA . THR B 1 18 ? 4.078 -8.055 -8.883 1 97.75 18 THR B CA 1
ATOM 699 C C . THR B 1 18 ? 3.658 -9.195 -9.805 1 97.75 18 THR B C 1
ATOM 701 O O . THR B 1 18 ? 2.545 -9.711 -9.695 1 97.75 18 THR B O 1
ATOM 704 N N . CYS B 1 19 ? 4.512 -9.508 -10.688 1 98.25 19 CYS B N 1
ATOM 705 C CA . CYS B 1 19 ? 4.27 -10.625 -11.594 1 98.25 19 CYS B CA 1
ATOM 706 C C . CYS B 1 19 ? 4.465 -11.961 -10.875 1 98.25 19 CYS B C 1
ATOM 708 O O . CYS B 1 19 ? 5.512 -12.203 -10.281 1 98.25 19 CYS B O 1
ATOM 710 N N . GLN B 1 20 ? 3.568 -12.844 -11 1 96.5 20 GLN B N 1
ATOM 711 C CA . GLN B 1 20 ? 3.607 -14.117 -10.289 1 96.5 20 GLN B CA 1
ATOM 712 C C . GLN B 1 20 ? 4.387 -15.164 -11.078 1 96.5 20 GLN B C 1
ATOM 714 O O . GLN B 1 20 ? 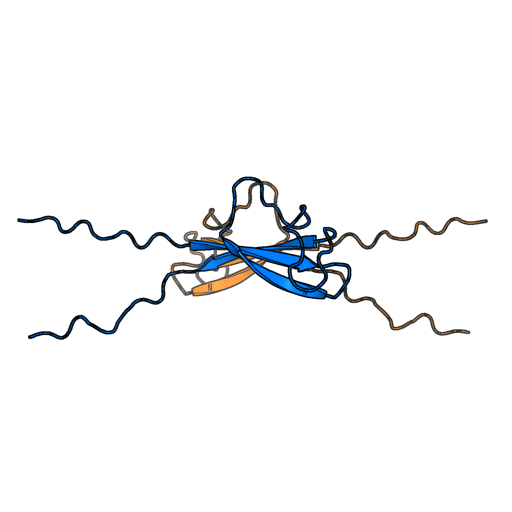4.746 -16.203 -10.539 1 96.5 20 GLN B O 1
ATOM 719 N N . SER B 1 21 ? 4.734 -14.82 -12.328 1 97.06 21 SER B N 1
ATOM 720 C CA . SER B 1 21 ? 5.457 -15.742 -13.195 1 97.06 21 SER B CA 1
ATOM 721 C C . SER B 1 21 ? 6.965 -15.531 -13.086 1 97.06 21 SER B C 1
ATOM 723 O O . SER B 1 21 ? 7.73 -16.5 -13.07 1 97.06 21 SER B O 1
ATOM 725 N N . CYS B 1 22 ? 7.461 -14.336 -12.984 1 97.81 22 CYS B N 1
ATOM 726 C CA . CYS B 1 22 ? 8.898 -14.109 -13.055 1 97.81 22 CYS B CA 1
ATOM 727 C C . CYS B 1 22 ? 9.383 -13.289 -11.859 1 97.81 22 CYS B C 1
ATOM 729 O O . CYS B 1 22 ? 10.578 -13.062 -11.703 1 97.81 22 CYS B O 1
ATOM 731 N N . GLY B 1 23 ? 8.398 -12.68 -11.023 1 96.81 23 GLY B N 1
ATOM 732 C CA . GLY B 1 23 ? 8.773 -11.969 -9.812 1 96.81 23 GLY B CA 1
ATOM 733 C C . GLY B 1 23 ? 9.062 -10.5 -10.039 1 96.81 23 GLY B C 1
ATOM 734 O O . GLY B 1 23 ? 9.422 -9.781 -9.109 1 96.81 23 GLY B O 1
ATOM 735 N N . GLU B 1 24 ? 8.883 -10.031 -11.336 1 97.19 24 GLU B N 1
ATOM 736 C CA . GLU B 1 24 ? 9.117 -8.625 -11.633 1 97.19 24 GLU B CA 1
ATOM 737 C C . GLU B 1 24 ? 8.141 -7.727 -10.875 1 97.19 24 GLU B C 1
ATOM 739 O O . GLU B 1 24 ? 6.949 -8.031 -10.797 1 97.19 24 GLU B O 1
ATOM 744 N N . ASN B 1 25 ? 8.609 -6.656 -10.328 1 97.69 25 ASN B N 1
ATOM 745 C CA . ASN B 1 25 ? 7.801 -5.617 -9.695 1 97.69 25 ASN B CA 1
ATOM 746 C C . ASN B 1 25 ? 7.73 -4.359 -10.562 1 97.69 25 ASN B C 1
ATOM 748 O O . ASN B 1 25 ? 8.742 -3.924 -11.109 1 97.69 25 ASN B O 1
ATOM 752 N N . THR B 1 26 ? 6.57 -3.785 -10.648 1 97.5 26 THR B N 1
ATOM 753 C CA . THR B 1 26 ? 6.379 -2.566 -11.43 1 97.5 26 THR B CA 1
ATOM 754 C C . THR B 1 26 ? 5.574 -1.541 -10.633 1 97.5 26 THR B C 1
ATOM 756 O O . THR B 1 26 ? 4.492 -1.851 -10.133 1 97.5 26 THR B O 1
ATOM 759 N N . LYS B 1 27 ? 6.082 -0.406 -10.523 1 97.56 27 LYS B N 1
ATOM 760 C CA . LYS B 1 27 ? 5.371 0.731 -9.945 1 97.56 27 LYS B CA 1
ATOM 761 C C . LYS B 1 27 ? 4.617 1.511 -11.023 1 97.56 27 LYS B C 1
ATOM 763 O O . LYS B 1 27 ? 5.176 1.814 -12.078 1 97.56 27 LYS B O 1
ATOM 768 N N . ARG B 1 28 ? 3.441 1.875 -10.844 1 97.62 28 ARG B N 1
ATOM 769 C CA . ARG B 1 28 ? 2.641 2.664 -11.773 1 97.62 28 ARG B CA 1
ATOM 770 C C . ARG B 1 28 ? 1.668 3.57 -11.031 1 97.62 28 ARG B C 1
ATOM 772 O O . ARG B 1 28 ? 1.481 3.426 -9.82 1 97.62 28 ARG B O 1
ATOM 779 N N . GLN B 1 29 ? 0.978 4.449 -11.789 1 96.88 29 GLN B N 1
ATOM 780 C CA . GLN B 1 29 ? -0.053 5.297 -11.203 1 96.88 29 GLN B CA 1
ATOM 781 C C . GLN B 1 29 ? -1.274 4.477 -10.797 1 96.88 29 GLN B C 1
ATOM 783 O O . GLN B 1 29 ? -1.707 3.592 -11.539 1 96.88 29 GLN B O 1
ATOM 788 N N . PHE B 1 30 ? -1.781 4.797 -9.648 1 97.44 30 PHE B N 1
ATOM 789 C CA . PHE B 1 30 ? -3.016 4.176 -9.172 1 97.44 30 PHE B CA 1
ATOM 790 C C . PHE B 1 30 ? -4.16 4.449 -10.141 1 97.44 30 PHE B C 1
ATOM 792 O O . PHE B 1 30 ? -4.273 5.551 -10.68 1 97.44 30 PHE B O 1
ATOM 799 N N . GLU B 1 31 ? -5 3.414 -10.391 1 96.06 31 GLU B N 1
ATOM 800 C CA . GLU B 1 31 ? -6.246 3.543 -11.141 1 96.06 31 GLU B CA 1
ATOM 801 C C . GLU B 1 31 ? -7.449 3.148 -10.297 1 96.06 31 GLU B C 1
ATOM 803 O O . GLU B 1 31 ? -7.352 2.26 -9.445 1 96.06 31 GLU B O 1
ATOM 808 N N . GLU B 1 32 ? -8.484 3.799 -10.562 1 93.81 32 GLU B N 1
ATOM 809 C CA . GLU B 1 32 ? -9.711 3.41 -9.883 1 93.81 32 GLU B CA 1
ATOM 810 C C . GLU B 1 32 ? -10.016 1.93 -10.094 1 93.81 32 GLU B C 1
ATOM 812 O O . GLU B 1 32 ? -9.961 1.433 -11.219 1 93.81 32 GLU B O 1
ATOM 817 N N . GLY B 1 33 ? -10.266 1.24 -9 1 94.56 33 GLY B N 1
ATOM 818 C CA . GLY B 1 33 ? -10.539 -0.186 -9.086 1 94.56 33 GLY B CA 1
ATOM 819 C C . GLY B 1 33 ? -9.383 -1.044 -8.609 1 94.56 33 GLY B C 1
ATOM 820 O O . GLY B 1 33 ? -9.539 -2.246 -8.391 1 94.56 33 GLY B O 1
ATOM 821 N N . ASP B 1 34 ? -8.234 -0.394 -8.5 1 97.5 34 ASP B N 1
ATOM 822 C CA . ASP B 1 34 ? -7.113 -1.144 -7.945 1 97.5 34 ASP B CA 1
ATOM 823 C C . ASP B 1 34 ? -7.395 -1.572 -6.508 1 97.5 34 ASP B C 1
ATOM 825 O O . ASP B 1 34 ? -7.922 -0.792 -5.715 1 97.5 34 ASP B O 1
ATOM 829 N N . TYR B 1 35 ? -7.055 -2.699 -6.184 1 96.25 35 TYR B N 1
ATOM 830 C CA . TYR B 1 35 ? -7.047 -3.195 -4.812 1 96.25 35 TYR B CA 1
ATOM 831 C C . TYR B 1 35 ? -5.984 -4.27 -4.625 1 96.25 35 TYR B C 1
ATOM 833 O O . TYR B 1 35 ? -5.621 -4.965 -5.578 1 96.25 35 TYR B O 1
ATOM 841 N N . VAL B 1 36 ? -5.48 -4.305 -3.453 1 97.12 36 VAL B N 1
ATOM 842 C CA . VAL B 1 36 ? -4.414 -5.258 -3.164 1 97.12 36 VAL B CA 1
ATOM 843 C C . VAL B 1 36 ? -4.898 -6.68 -3.449 1 97.12 36 VAL B C 1
ATOM 845 O O . VAL B 1 36 ? -6 -7.059 -3.049 1 97.12 36 VAL B O 1
ATOM 848 N N . TYR B 1 37 ? -4.102 -7.43 -4.148 1 95.81 37 TYR B N 1
ATOM 849 C CA . TYR B 1 37 ? -4.285 -8.797 -4.637 1 95.81 37 TYR B CA 1
ATOM 850 C C . TYR B 1 37 ? -5.281 -8.836 -5.789 1 95.81 37 TYR B C 1
ATOM 852 O O . TYR B 1 37 ? -5.695 -9.906 -6.219 1 95.81 37 TYR B O 1
ATOM 860 N N . GLY B 1 38 ? -5.645 -7.617 -6.246 1 96.06 38 GLY B N 1
ATOM 861 C CA . GLY B 1 38 ? -6.32 -7.543 -7.531 1 96.06 38 GLY B CA 1
ATOM 862 C C . GLY B 1 38 ? -5.398 -7.781 -8.711 1 96.06 38 GLY B C 1
ATOM 863 O O . GLY B 1 38 ? -4.184 -7.902 -8.539 1 96.06 38 GLY B O 1
ATOM 864 N N . THR B 1 39 ? -6.102 -7.832 -9.852 1 97.19 39 THR B N 1
ATOM 865 C CA . THR B 1 39 ? -5.336 -8.062 -11.07 1 97.19 39 THR B CA 1
ATOM 866 C C . THR B 1 39 ? -4.523 -6.828 -11.438 1 97.19 39 THR B C 1
ATOM 868 O O . THR B 1 39 ? -5.043 -5.711 -11.43 1 97.19 39 THR B O 1
ATOM 871 N N . GLY B 1 40 ? -3.223 -7.035 -11.656 1 97.88 40 GLY B N 1
ATOM 872 C CA . GLY B 1 40 ? -2.355 -5.969 -12.133 1 97.88 40 GLY B CA 1
ATOM 873 C C . GLY B 1 40 ? -2.27 -5.895 -13.641 1 97.88 40 GLY B C 1
ATOM 874 O O . GLY B 1 40 ? -3.078 -6.504 -14.352 1 97.88 40 GLY B O 1
ATOM 875 N N . LEU B 1 41 ? -1.314 -5.086 -14.117 1 97.56 41 LEU B N 1
ATOM 876 C CA . LEU B 1 41 ? -1.055 -4.949 -15.547 1 97.56 41 LEU B CA 1
ATOM 877 C C . LEU B 1 41 ? -0.167 -6.082 -16.047 1 97.56 41 LEU B C 1
ATOM 879 O O . LEU B 1 41 ? 0.517 -6.738 -15.258 1 97.56 41 LEU B O 1
ATOM 883 N N . GLN B 1 42 ? -0.243 -6.234 -17.344 1 97.69 42 GLN B N 1
ATOM 884 C CA . GLN B 1 42 ? 0.62 -7.238 -17.953 1 97.69 42 GLN B CA 1
ATOM 885 C C . GLN B 1 42 ? 2.09 -6.949 -17.672 1 97.69 42 GLN B C 1
ATOM 887 O O . GLN B 1 42 ? 2.531 -5.801 -17.781 1 97.69 42 GLN B O 1
ATOM 892 N N . CYS B 1 43 ? 2.791 -7.934 -17.438 1 98.19 43 CYS B N 1
ATOM 893 C CA . CYS B 1 43 ? 4.211 -7.824 -17.125 1 98.19 43 CYS B CA 1
ATOM 894 C C . CYS B 1 43 ? 5.004 -7.398 -18.359 1 98.19 43 CYS B C 1
ATOM 896 O O . CYS B 1 43 ? 4.891 -8.016 -19.422 1 98.19 43 CYS B O 1
ATOM 898 N N . LYS B 1 44 ? 5.805 -6.469 -18.188 1 96.44 44 LYS B N 1
ATOM 899 C CA . LYS B 1 44 ? 6.582 -5.945 -19.312 1 96.44 44 LYS B CA 1
ATOM 900 C C . LYS B 1 44 ? 7.832 -6.781 -19.547 1 96.44 44 LYS B C 1
ATOM 902 O O . LYS B 1 44 ? 8.406 -6.75 -20.641 1 96.44 44 LYS B O 1
ATOM 907 N N . LYS B 1 45 ? 8.18 -7.449 -18.547 1 97.38 45 LYS B N 1
ATOM 908 C CA . LYS B 1 45 ? 9.398 -8.25 -18.641 1 97.38 45 LYS B CA 1
ATOM 909 C C . LYS B 1 45 ? 9.133 -9.57 -19.359 1 97.38 45 LYS B C 1
ATOM 911 O O . LYS B 1 45 ? 9.852 -9.938 -20.281 1 97.38 45 LYS B O 1
ATOM 916 N N . CYS B 1 46 ? 8.117 -10.297 -19.016 1 98.25 46 CYS B N 1
ATOM 917 C CA . CYS B 1 46 ? 7.898 -11.633 -19.547 1 98.25 46 CYS B CA 1
ATOM 918 C C . CYS B 1 46 ? 6.57 -11.711 -20.297 1 98.25 46 CYS B C 1
ATOM 920 O O . CYS B 1 46 ? 6.172 -12.781 -20.766 1 98.25 46 CYS B O 1
ATOM 922 N N . SER B 1 47 ? 5.758 -10.648 -20.266 1 97.62 47 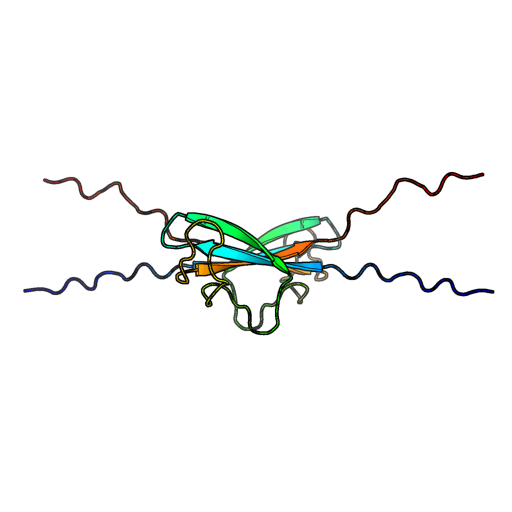SER B N 1
ATOM 923 C CA . SER B 1 47 ? 4.508 -10.5 -21 1 97.62 47 SER B CA 1
ATOM 924 C C . SER B 1 47 ? 3.391 -11.328 -20.375 1 97.62 47 SER B C 1
ATOM 926 O O . SER B 1 47 ? 2.357 -11.555 -21.016 1 97.62 47 SER B O 1
ATOM 928 N N . SER B 1 48 ? 3.658 -11.773 -19.203 1 97.81 48 SER B N 1
ATOM 929 C CA . SER B 1 48 ? 2.637 -12.539 -18.5 1 97.81 48 SER B CA 1
ATOM 930 C C . SER B 1 48 ? 1.527 -11.625 -17.984 1 97.81 48 SER B C 1
ATOM 932 O O . SER B 1 48 ? 1.791 -10.5 -17.547 1 97.81 48 SER B O 1
ATOM 934 N N . SER B 1 49 ? 0.259 -12.156 -17.953 1 97.19 49 SER B N 1
ATOM 935 C CA . SER B 1 49 ? -0.868 -11.43 -17.375 1 97.19 49 SER B CA 1
ATOM 936 C C . SER B 1 49 ? -1.086 -11.82 -15.922 1 97.19 49 SER B C 1
ATOM 938 O O . SER B 1 49 ? -1.964 -11.273 -15.25 1 97.19 49 SER B O 1
ATOM 940 N N . ASN B 1 50 ? -0.334 -12.727 -15.414 1 97.75 50 ASN B N 1
ATOM 941 C CA . ASN B 1 50 ? -0.429 -13.164 -14.023 1 97.75 50 ASN B CA 1
ATOM 942 C C . ASN B 1 50 ? 0.284 -12.195 -13.086 1 97.75 50 ASN B C 1
ATOM 944 O O . ASN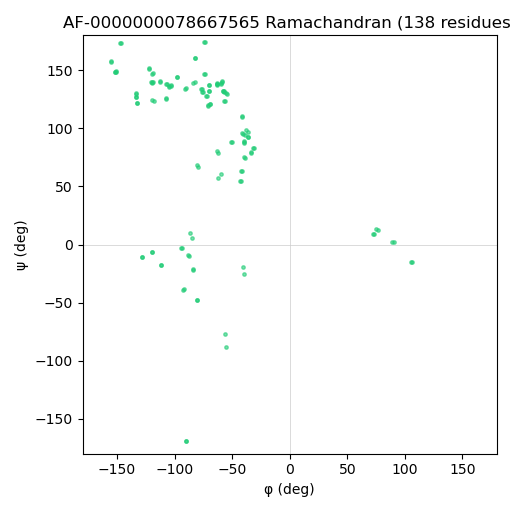 B 1 50 ? 1.364 -12.508 -12.578 1 97.75 50 ASN B O 1
ATOM 948 N N . THR B 1 51 ? -0.261 -11.039 -12.961 1 97.88 51 THR B N 1
ATOM 949 C CA . THR B 1 51 ? 0.264 -9.961 -12.125 1 97.88 51 THR B CA 1
ATOM 950 C C . THR B 1 51 ? -0.757 -9.555 -11.07 1 97.88 51 THR B C 1
ATOM 952 O O . THR B 1 51 ? -1.956 -9.492 -11.344 1 97.88 51 THR B O 1
ATOM 955 N N . LEU B 1 52 ? -0.263 -9.297 -9.859 1 97.44 52 LEU B N 1
ATOM 956 C CA . LEU B 1 52 ? -1.116 -8.852 -8.758 1 97.44 52 LEU B CA 1
ATOM 957 C C . LEU B 1 52 ? -0.69 -7.477 -8.258 1 97.44 52 LEU B C 1
ATOM 959 O O . LEU B 1 52 ? 0.504 -7.176 -8.195 1 97.44 52 LEU B O 1
ATOM 963 N N . VAL B 1 53 ? -1.716 -6.703 -7.98 1 98.06 53 VAL B N 1
ATOM 964 C CA . VAL B 1 53 ? -1.417 -5.5 -7.211 1 98.06 53 VAL B CA 1
ATOM 965 C C . VAL B 1 53 ? -1.021 -5.879 -5.785 1 98.06 53 VAL B C 1
ATOM 967 O O . VAL B 1 53 ? -1.814 -6.473 -5.051 1 98.06 53 VAL B O 1
ATOM 970 N N . THR B 1 54 ? 0.158 -5.508 -5.395 1 97.81 54 THR B N 1
ATOM 971 C CA . THR B 1 54 ? 0.62 -5.977 -4.094 1 97.81 54 THR B CA 1
ATOM 972 C C . THR B 1 54 ? 0.713 -4.82 -3.104 1 97.81 54 THR B C 1
ATOM 974 O O . THR B 1 54 ? 0.775 -5.035 -1.893 1 97.81 54 THR B O 1
ATOM 977 N N . ALA B 1 55 ? 0.735 -3.639 -3.607 1 98.12 55 ALA B N 1
ATOM 978 C CA . ALA B 1 55 ? 0.802 -2.467 -2.736 1 98.12 55 ALA B CA 1
ATOM 979 C C . ALA B 1 55 ? 0.148 -1.256 -3.395 1 98.12 55 ALA B C 1
ATOM 981 O O . ALA B 1 55 ? 0.191 -1.107 -4.617 1 98.12 55 ALA B O 1
ATOM 982 N N . ILE B 1 56 ? -0.403 -0.42 -2.609 1 98.19 56 ILE B N 1
ATOM 983 C CA . ILE B 1 56 ? -0.896 0.91 -2.951 1 98.19 56 ILE B CA 1
ATOM 984 C C . ILE B 1 56 ? -0.417 1.922 -1.914 1 98.19 56 ILE B C 1
ATOM 986 O O . ILE B 1 56 ? -0.571 1.705 -0.709 1 98.19 56 ILE B O 1
ATOM 990 N N . TYR B 1 57 ? 0.159 2.988 -2.375 1 97.56 57 TYR B N 1
ATOM 991 C CA . TYR B 1 57 ? 0.707 3.92 -1.395 1 97.56 57 TYR B CA 1
ATOM 992 C C . TYR B 1 57 ? 0.78 5.332 -1.965 1 97.56 57 TYR B C 1
ATOM 994 O O . TYR B 1 57 ? 0.805 5.516 -3.184 1 97.56 57 TYR B O 1
ATOM 1002 N N . GLY B 1 58 ? 0.809 6.234 -1.045 1 95.69 58 GLY B N 1
ATOM 1003 C CA . GLY B 1 58 ? 0.899 7.641 -1.403 1 95.69 58 GLY B CA 1
ATOM 1004 C C . GLY B 1 58 ? 2.312 8.188 -1.32 1 95.69 58 GLY B C 1
ATOM 1005 O O . GLY B 1 58 ? 3.084 7.797 -0.44 1 95.69 58 GLY B O 1
ATOM 1006 N N . GLU B 1 59 ? 2.623 9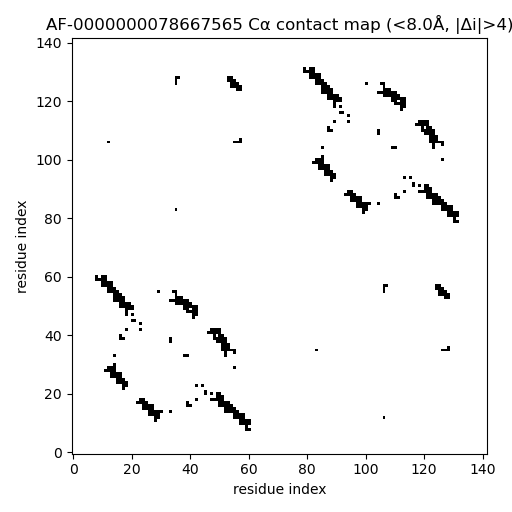.109 -2.264 1 88.69 59 GLU B N 1
ATOM 1007 C CA . GLU B 1 59 ? 3.9 9.82 -2.236 1 88.69 59 GLU B CA 1
ATOM 1008 C C . GLU B 1 59 ? 3.707 11.32 -2.432 1 88.69 59 GLU B C 1
ATOM 1010 O O . GLU B 1 59 ? 2.936 11.742 -3.297 1 88.69 59 GLU B O 1
ATOM 1015 N N . TYR B 1 60 ? 4.215 11.984 -1.384 1 78.25 60 TYR B N 1
ATOM 1016 C CA . TYR B 1 60 ? 4.223 13.43 -1.58 1 78.25 60 TYR B CA 1
ATOM 1017 C C . TYR B 1 60 ? 5.359 13.852 -2.504 1 78.25 60 TYR B C 1
ATOM 1019 O O . TYR B 1 60 ? 6.449 13.273 -2.461 1 78.25 60 TYR B O 1
ATOM 1027 N N . PRO B 1 61 ? 4.996 14.688 -3.414 1 68.12 61 PRO B N 1
ATOM 1028 C CA . PRO B 1 61 ? 6.078 15.188 -4.262 1 68.12 61 PRO B CA 1
ATOM 1029 C C . PRO B 1 61 ? 7.195 15.852 -3.459 1 68.12 61 PRO B C 1
ATOM 1031 O O . PRO B 1 61 ? 6.949 16.391 -2.375 1 68.12 61 PRO B O 1
ATOM 1034 N N . PRO B 1 62 ? 8.422 15.344 -3.635 1 58.56 62 PRO B N 1
ATOM 1035 C CA . PRO B 1 62 ? 9.523 15.992 -2.924 1 58.56 62 PRO B CA 1
ATOM 1036 C C . PRO B 1 62 ? 9.414 17.516 -2.936 1 58.56 62 PRO B C 1
ATOM 1038 O O . PRO B 1 62 ? 8.852 18.094 -3.871 1 58.56 62 PRO B O 1
ATOM 1041 N N . ASP B 1 63 ? 9.117 18.031 -1.739 1 52.12 63 ASP B N 1
ATOM 1042 C CA . ASP B 1 63 ? 9.219 19.484 -1.719 1 52.12 63 ASP B CA 1
ATOM 1043 C C . ASP B 1 63 ? 10.375 19.984 -2.592 1 52.12 63 ASP B C 1
ATOM 1045 O O . ASP B 1 63 ? 11.484 19.453 -2.502 1 52.12 63 ASP B O 1
ATOM 1049 N N . ASP B 1 64 ? 10.148 20.281 -3.74 1 48.78 64 ASP B N 1
ATOM 1050 C CA . ASP B 1 64 ? 11.234 21.047 -4.34 1 48.78 64 ASP B CA 1
ATOM 1051 C C . ASP B 1 64 ? 11.766 22.109 -3.371 1 48.78 64 ASP B C 1
ATOM 1053 O O . ASP B 1 64 ? 11.109 23.125 -3.129 1 48.78 64 ASP B O 1
ATOM 1057 N N . LYS B 1 65 ? 12.188 21.844 -2.176 1 45.44 65 LYS B N 1
ATOM 1058 C CA . LYS B 1 65 ? 12.891 22.953 -1.543 1 45.44 65 LYS B CA 1
ATOM 1059 C C . LYS B 1 65 ? 13.805 23.672 -2.539 1 45.44 65 LYS B C 1
ATOM 1061 O O . LYS B 1 65 ? 14.602 24.531 -2.154 1 45.44 65 LYS B O 1
ATOM 1066 N N . SER B 1 66 ? 14.234 23.203 -3.646 1 42.41 66 SER B N 1
ATOM 1067 C CA . SER B 1 66 ? 15.328 24 -4.191 1 42.41 66 SER B CA 1
ATOM 1068 C C . SER B 1 66 ? 14.922 25.453 -4.336 1 42.41 66 SER B C 1
ATOM 1070 O O . SER B 1 66 ? 15.656 26.359 -3.902 1 42.41 66 SER B O 1
ATOM 1072 N N . SER B 1 67 ? 14.297 25.875 -5.527 1 41.62 67 SER B N 1
ATOM 1073 C CA . SER B 1 67 ? 14.766 27.016 -6.289 1 41.62 67 SER B CA 1
ATOM 1074 C C . SER B 1 67 ? 14.141 28.312 -5.773 1 41.62 67 SER B C 1
ATOM 1076 O O . SER B 1 67 ? 13.836 29.219 -6.555 1 41.62 67 SER B O 1
ATOM 1078 N N . SER B 1 68 ? 13.414 28.484 -4.648 1 40.78 68 SER B N 1
ATOM 1079 C CA . SER B 1 68 ? 13.234 29.922 -4.516 1 40.78 68 SER B CA 1
ATOM 1080 C C . SER B 1 68 ? 14.578 30.641 -4.406 1 40.78 68 SER B C 1
ATOM 1082 O O . SER B 1 68 ? 15.273 30.516 -3.396 1 40.78 68 SER B O 1
ATOM 1084 N N . THR B 1 69 ? 15.5 30.562 -5.434 1 41.72 69 THR B N 1
ATOM 1085 C CA . THR B 1 69 ? 16.547 31.547 -5.629 1 41.72 69 THR B CA 1
ATOM 1086 C C . THR B 1 69 ? 16.016 32.969 -5.352 1 41.72 69 THR B C 1
ATOM 1088 O O . THR B 1 69 ? 15.125 33.438 -6.055 1 41.72 69 THR B O 1
ATOM 1091 N N . ARG B 1 70 ?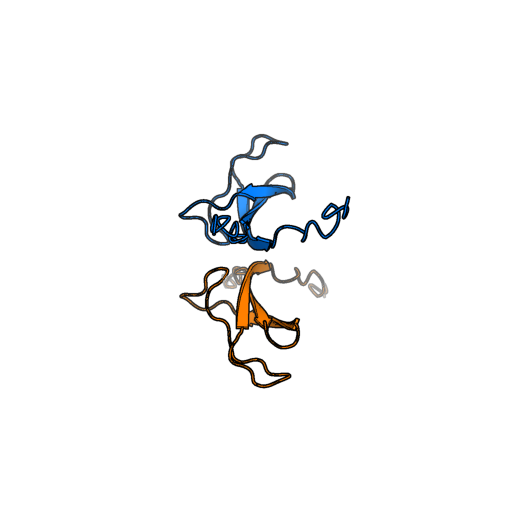 16.047 33.5 -4.184 1 35.31 70 ARG B N 1
ATOM 1092 C CA . ARG B 1 70 ? 16.062 34.938 -3.898 1 35.31 70 ARG B CA 1
ATOM 1093 C C . ARG B 1 70 ? 16.953 35.688 -4.875 1 35.31 70 ARG B C 1
ATOM 1095 O O . ARG B 1 70 ? 18.141 35.375 -4.98 1 35.31 70 ARG B O 1
ATOM 1102 N N . ALA B 1 71 ? 16.344 36.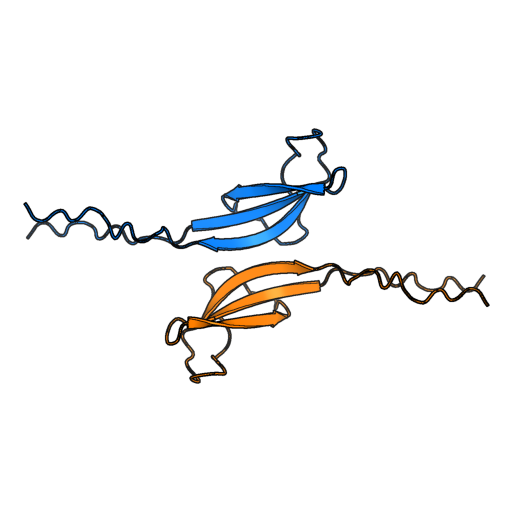156 -6.117 1 33.94 71 ALA B N 1
ATOM 1103 C CA . ALA B 1 71 ? 17.031 37.344 -6.637 1 33.94 71 ALA B CA 1
ATOM 1104 C C . ALA B 1 71 ? 17.109 38.438 -5.578 1 33.94 71 ALA B C 1
ATOM 1106 O O . ALA B 1 71 ? 16.172 38.625 -4.793 1 33.94 71 ALA B O 1
#

Foldseek 3Di:
DPPPPPPPQDWFKWWWKAAPPPGDIDIDGDDPPADFQDFDPQDPPPRHRRMTGHDMDTDGDPPPVPDPPDD/DPPPPPPPQDWFKWWWKAAPPPGDIDIDGDDPPADFQDFDPQDPPPRHRRITGHDMDTDGDPPPVPDPPPD